Protein AF-A0A1M2V500-F1 (afdb_monomer)

Sequence (141 aa):
MSDIGPSPPWYVRNADGTIGDPTAIPDGLLHHPVLEQRGLASKLHTPLKAGCVYTLKTDPNTHPLHVVKILDPNTEEVAIQDRLLHEIGRPNNHTVPAEMIFTGHPLLIMPKLDAVNCIYPQRPDSLSVFVDIMFQMVEVA

Mean predicted aligned error: 6.55 Å

Solvent-accessible surface area (backbone atoms only — not comparable to full-atom values): 8308 Å² total; per-residue (Å²): 130,80,82,54,65,82,61,60,64,45,64,33,58,41,98,87,67,46,80,41,60,65,62,53,77,28,66,75,60,50,65,26,66,65,34,46,76,68,61,45,28,86,24,57,49,54,47,82,38,63,31,37,28,30,32,39,65,58,61,96,87,47,78,78,44,38,28,43,31,58,48,38,78,92,49,66,56,52,62,52,50,52,54,51,59,74,43,51,86,41,92,52,40,83,69,80,72,61,48,80,41,72,73,63,57,43,34,38,39,28,66,59,81,74,57,68,56,72,76,37,70,92,49,77,84,40,64,66,61,52,51,53,51,51,49,66,64,56,52,59,114

Radius of gyration: 17.37 Å; Cα contacts (8 Å, |Δi|>4): 204; chains: 1; bounding box: 39×44×43 Å

Structure (mmCIF, N/CA/C/O backbone):
data_AF-A0A1M2V500-F1
#
_entry.id   AF-A0A1M2V500-F1
#
loop_
_atom_site.group_PDB
_atom_site.id
_atom_site.type_symbol
_atom_site.label_atom_id
_atom_site.label_alt_id
_atom_site.label_comp_id
_atom_site.label_asym_id
_atom_site.label_entity_id
_atom_site.label_seq_id
_atom_site.pdbx_PDB_ins_code
_atom_site.Cartn_x
_atom_site.Cartn_y
_atom_site.Cartn_z
_atom_site.occupancy
_atom_site.B_iso_or_equiv
_atom_site.auth_seq_id
_atom_site.auth_comp_id
_atom_site.auth_asym_id
_atom_site.auth_atom_id
_atom_site.pdbx_PDB_model_num
ATOM 1 N N . MET A 1 1 ? 10.394 -22.914 -8.521 1.00 39.19 1 MET A N 1
ATOM 2 C CA . MET A 1 1 ? 10.868 -21.534 -8.290 1.00 39.19 1 MET A CA 1
ATOM 3 C C . MET A 1 1 ? 9.615 -20.690 -8.277 1.00 39.19 1 MET A C 1
ATOM 5 O O . MET A 1 1 ? 8.849 -20.811 -9.216 1.00 39.19 1 MET A O 1
ATOM 9 N N . SER A 1 2 ? 9.302 -20.028 -7.168 1.00 47.28 2 SER A N 1
ATOM 10 C CA . SER A 1 2 ? 8.040 -19.301 -7.003 1.00 47.28 2 SER A CA 1
ATOM 11 C C . SER A 1 2 ? 7.940 -18.171 -8.032 1.00 47.28 2 SER A C 1
ATOM 13 O O . SER A 1 2 ? 8.833 -17.330 -8.069 1.00 47.28 2 SER A O 1
ATOM 15 N N . ASP A 1 3 ? 6.858 -18.139 -8.817 1.00 59.38 3 ASP A N 1
ATOM 16 C CA . ASP A 1 3 ? 6.506 -17.113 -9.827 1.00 59.38 3 ASP A CA 1
ATOM 17 C C . ASP A 1 3 ? 6.220 -15.715 -9.231 1.00 59.38 3 ASP A C 1
ATOM 19 O O . ASP A 1 3 ? 5.541 -14.874 -9.820 1.00 59.38 3 ASP A O 1
ATOM 23 N N . ILE A 1 4 ? 6.712 -15.454 -8.025 1.00 67.12 4 ILE A N 1
ATOM 24 C CA . ILE A 1 4 ? 6.495 -14.212 -7.306 1.00 67.12 4 ILE A CA 1
ATOM 25 C C . ILE A 1 4 ? 7.632 -13.276 -7.723 1.00 67.12 4 ILE A C 1
ATOM 27 O O . ILE A 1 4 ? 8.798 -13.566 -7.461 1.00 67.12 4 ILE A O 1
ATOM 31 N N . GLY A 1 5 ? 7.294 -12.188 -8.426 1.00 70.12 5 GLY A N 1
ATOM 32 C CA . GLY A 1 5 ? 8.252 -11.170 -8.884 1.00 70.12 5 GLY A CA 1
ATOM 33 C C . GLY A 1 5 ? 9.116 -10.572 -7.753 1.00 70.12 5 GLY A C 1
ATOM 34 O O . GLY A 1 5 ? 8.905 -10.896 -6.584 1.00 70.12 5 GLY A O 1
ATOM 35 N N . PRO A 1 6 ? 10.085 -9.690 -8.068 1.00 84.75 6 PRO A N 1
ATOM 36 C CA . PRO A 1 6 ? 11.018 -9.149 -7.072 1.00 84.75 6 PRO A CA 1
ATOM 37 C C . PRO A 1 6 ? 10.286 -8.436 -5.927 1.00 84.75 6 PRO A C 1
ATOM 39 O O . PRO A 1 6 ? 9.198 -7.912 -6.138 1.00 84.75 6 PRO A O 1
ATOM 42 N N . SER A 1 7 ? 10.876 -8.358 -4.733 1.00 88.31 7 SER A N 1
ATOM 43 C CA . SER A 1 7 ? 10.325 -7.533 -3.647 1.00 88.31 7 SER A CA 1
ATOM 44 C C . SER A 1 7 ? 10.284 -6.046 -4.024 1.00 88.31 7 SER A C 1
ATOM 46 O O . SER A 1 7 ? 11.144 -5.583 -4.786 1.00 88.31 7 SER A O 1
ATOM 48 N N . PRO A 1 8 ? 9.328 -5.269 -3.485 1.00 90.69 8 PRO A N 1
ATOM 49 C CA . PRO A 1 8 ? 9.391 -3.817 -3.551 1.00 90.69 8 PRO A CA 1
ATOM 50 C C . PRO A 1 8 ? 10.663 -3.291 -2.847 1.00 90.69 8 PRO A C 1
ATOM 52 O O . PRO A 1 8 ? 11.204 -3.952 -1.962 1.00 90.69 8 PRO A O 1
ATOM 55 N N . PRO A 1 9 ? 11.147 -2.085 -3.192 1.00 92.31 9 PRO A N 1
ATOM 56 C CA . PRO A 1 9 ? 10.521 -1.117 -4.088 1.00 92.31 9 PRO A CA 1
ATOM 57 C C . PRO A 1 9 ? 10.722 -1.421 -5.581 1.00 92.31 9 PRO A C 1
ATOM 59 O O . PRO A 1 9 ? 11.833 -1.660 -6.054 1.00 92.31 9 PRO A O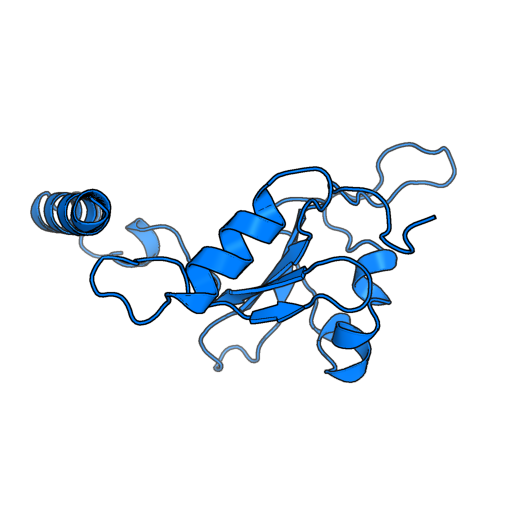 1
ATOM 62 N N . TRP A 1 10 ? 9.635 -1.331 -6.347 1.00 93.56 10 TRP A N 1
ATOM 63 C CA . TRP A 1 10 ? 9.627 -1.458 -7.805 1.00 93.56 10 TRP A CA 1
ATOM 64 C C . TRP A 1 10 ? 9.875 -0.107 -8.467 1.00 93.56 10 TRP A C 1
ATOM 66 O O . TRP A 1 10 ? 8.951 0.566 -8.923 1.00 93.56 10 TRP A O 1
ATOM 76 N N . TYR A 1 11 ? 11.134 0.319 -8.492 1.00 93.06 11 TYR A N 1
ATOM 77 C CA . TYR A 1 11 ? 11.506 1.529 -9.218 1.00 93.06 11 TYR A CA 1
ATOM 78 C C . TYR A 1 11 ? 11.509 1.294 -10.727 1.00 93.06 11 TYR A C 1
ATOM 80 O O . TYR A 1 11 ? 12.015 0.276 -11.205 1.00 93.06 11 TYR A O 1
ATOM 88 N N . VAL A 1 12 ? 11.024 2.284 -11.475 1.00 92.38 12 VAL A N 1
ATOM 89 C CA . VAL A 1 12 ? 11.324 2.388 -12.904 1.00 92.38 12 VAL A CA 1
ATOM 90 C C . VAL A 1 12 ? 12.828 2.606 -13.053 1.00 92.38 12 VAL A C 1
ATOM 92 O O . VAL A 1 12 ? 13.424 3.381 -12.302 1.00 92.38 12 VAL A O 1
ATOM 95 N N . ARG A 1 13 ? 13.457 1.894 -13.988 1.00 92.00 13 ARG A N 1
ATOM 96 C CA . ARG A 1 13 ? 14.891 2.012 -14.274 1.00 92.00 13 ARG A CA 1
ATOM 97 C C . ARG A 1 13 ? 15.110 2.558 -15.676 1.00 92.00 13 ARG A C 1
ATOM 99 O O . ARG A 1 13 ? 14.383 2.205 -16.599 1.00 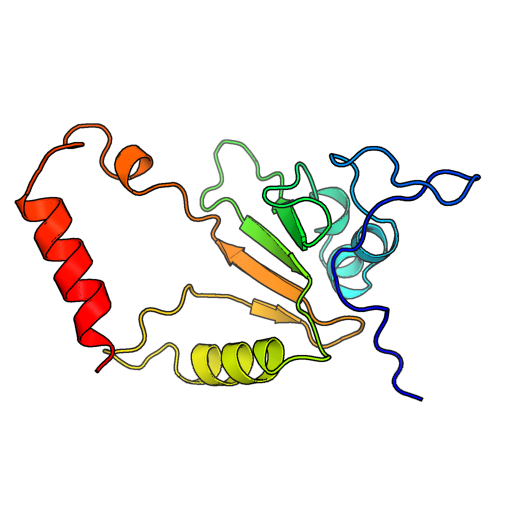92.00 13 ARG A O 1
ATOM 106 N N . ASN A 1 14 ? 16.127 3.397 -15.825 1.00 92.31 14 ASN A N 1
ATOM 107 C CA . ASN A 1 14 ? 16.602 3.851 -17.127 1.00 92.31 14 ASN A CA 1
ATOM 108 C C . ASN A 1 14 ? 17.350 2.717 -17.850 1.00 92.31 14 ASN A C 1
ATOM 110 O O . ASN A 1 14 ? 17.722 1.711 -17.243 1.00 92.31 14 ASN A O 1
ATOM 114 N N . ALA A 1 15 ? 17.632 2.904 -19.142 1.00 91.81 15 ALA A N 1
ATOM 115 C CA . ALA A 1 15 ? 18.379 1.933 -19.949 1.00 91.81 15 ALA A CA 1
ATOM 116 C C . ALA A 1 15 ? 19.797 1.641 -19.411 1.00 91.81 15 ALA A C 1
ATOM 118 O O . ALA A 1 15 ? 20.336 0.565 -19.654 1.00 91.81 15 ALA A O 1
ATOM 119 N N . ASP A 1 16 ? 20.388 2.573 -18.661 1.00 93.50 16 ASP A N 1
ATOM 120 C CA . ASP A 1 16 ? 21.693 2.423 -18.003 1.00 93.50 16 ASP A CA 1
ATOM 121 C C . ASP A 1 16 ? 21.618 1.729 -16.623 1.00 93.50 16 ASP A C 1
ATOM 123 O O . ASP A 1 16 ? 22.633 1.573 -15.945 1.00 93.50 16 ASP A O 1
ATOM 127 N N . GLY A 1 17 ? 20.422 1.309 -16.191 1.00 88.88 17 GLY A N 1
ATOM 128 C CA . GLY A 1 17 ? 20.176 0.627 -14.919 1.00 88.88 17 GLY A CA 1
ATOM 129 C C . GLY A 1 17 ? 19.999 1.548 -13.707 1.00 88.88 17 GLY A C 1
ATOM 130 O O . GLY A 1 17 ? 19.652 1.057 -12.623 1.00 88.88 17 GLY A O 1
ATOM 131 N N . THR A 1 18 ? 20.186 2.862 -13.863 1.00 93.38 18 THR A N 1
ATOM 132 C CA . THR A 1 18 ? 19.921 3.847 -12.804 1.00 93.38 18 THR A CA 1
ATOM 133 C C . THR A 1 18 ? 18.425 3.957 -12.505 1.00 93.38 18 THR A C 1
ATOM 135 O O . THR A 1 18 ? 17.581 3.544 -13.304 1.00 93.38 18 THR A O 1
ATOM 138 N N . ILE A 1 19 ? 18.078 4.481 -11.326 1.00 91.69 19 ILE A N 1
ATOM 139 C CA . ILE A 1 19 ? 16.679 4.766 -10.981 1.00 91.69 19 ILE A CA 1
ATOM 140 C C . ILE A 1 19 ? 16.180 5.890 -11.901 1.00 91.69 19 ILE A C 1
ATOM 142 O O . ILE A 1 19 ? 16.806 6.945 -11.989 1.00 91.69 19 ILE A O 1
ATOM 146 N N . GLY A 1 20 ? 15.078 5.623 -12.601 1.00 91.88 20 GLY A N 1
ATOM 147 C CA . GLY A 1 20 ? 14.387 6.566 -13.474 1.00 91.88 20 GLY A CA 1
ATOM 148 C C . GLY A 1 20 ? 13.474 7.517 -12.702 1.00 91.88 20 GLY A C 1
ATOM 149 O O . GLY A 1 20 ? 13.707 7.816 -11.532 1.00 91.88 20 GLY A O 1
ATOM 150 N N . ASP A 1 21 ? 12.420 7.998 -13.360 1.00 92.06 21 ASP A N 1
ATOM 151 C CA . ASP A 1 21 ? 11.443 8.904 -12.750 1.00 92.06 21 ASP A CA 1
ATOM 152 C C . ASP A 1 21 ? 10.773 8.256 -11.515 1.00 92.06 21 ASP A C 1
ATOM 154 O O . ASP A 1 21 ? 10.064 7.254 -11.656 1.00 92.06 21 ASP A O 1
ATOM 158 N N . PRO A 1 22 ? 10.953 8.809 -10.297 1.00 89.00 22 PRO A N 1
ATOM 159 C CA . PRO A 1 22 ? 10.365 8.256 -9.078 1.00 89.00 22 PRO A CA 1
ATOM 160 C C . PRO A 1 22 ? 8.838 8.407 -9.025 1.00 89.00 22 PRO A C 1
ATOM 162 O O . PRO A 1 22 ? 8.196 7.798 -8.168 1.00 89.00 22 PRO A O 1
ATOM 165 N N . THR A 1 23 ? 8.254 9.222 -9.909 1.00 89.94 23 THR A N 1
ATOM 166 C CA . THR A 1 23 ? 6.804 9.397 -10.036 1.00 89.94 23 THR A CA 1
ATOM 167 C C . THR A 1 23 ? 6.163 8.409 -11.008 1.00 89.94 23 THR A C 1
ATOM 169 O O . THR A 1 23 ? 4.940 8.263 -11.008 1.00 89.94 23 THR A O 1
ATOM 172 N N . ALA A 1 24 ? 6.972 7.692 -11.793 1.00 92.75 24 ALA A N 1
ATOM 173 C CA . ALA A 1 24 ? 6.483 6.731 -12.764 1.00 92.75 24 ALA A CA 1
ATOM 174 C C . ALA A 1 24 ? 5.960 5.445 -12.102 1.00 92.75 24 ALA A C 1
ATOM 176 O O . ALA A 1 24 ? 6.408 5.004 -11.035 1.00 92.75 24 ALA A O 1
ATOM 177 N N . ILE A 1 25 ? 4.980 4.832 -12.763 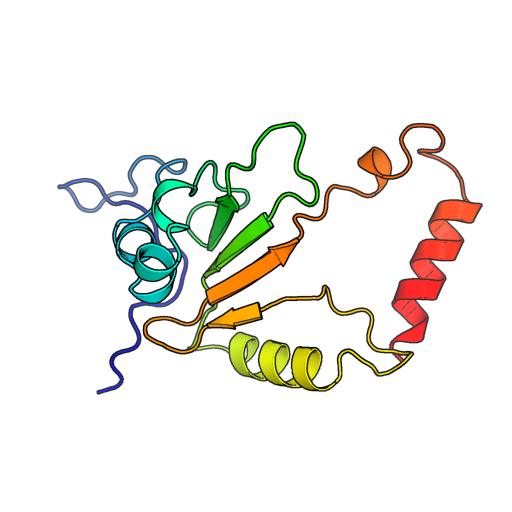1.00 94.06 25 ILE A N 1
ATOM 178 C CA . ILE A 1 25 ? 4.394 3.556 -12.356 1.00 94.06 25 ILE A CA 1
ATOM 179 C C . ILE A 1 25 ? 5.212 2.435 -13.016 1.00 94.06 25 ILE A C 1
ATOM 181 O O . ILE A 1 25 ? 5.408 2.484 -14.228 1.00 94.06 25 ILE A O 1
ATOM 185 N N . PRO A 1 26 ? 5.695 1.434 -12.262 1.00 94.38 26 PRO A N 1
ATOM 186 C CA . PRO A 1 26 ? 6.478 0.339 -12.820 1.00 94.38 26 PRO A CA 1
ATOM 187 C C . PRO A 1 26 ? 5.629 -0.566 -13.716 1.00 94.38 26 PRO A C 1
ATOM 189 O O . PRO A 1 26 ? 4.489 -0.892 -13.374 1.00 94.38 26 PRO A O 1
ATOM 192 N N . ASP A 1 27 ? 6.225 -1.053 -14.807 1.00 92.56 27 ASP A N 1
ATOM 193 C CA . ASP A 1 27 ? 5.567 -1.931 -15.788 1.00 92.56 27 ASP A CA 1
ATOM 194 C C . ASP A 1 27 ? 4.937 -3.171 -15.147 1.00 92.56 27 ASP A C 1
ATOM 196 O O . ASP A 1 27 ? 3.833 -3.566 -15.508 1.00 92.56 27 ASP A O 1
ATOM 200 N N . GLY A 1 28 ? 5.590 -3.751 -14.133 1.00 91.88 28 GLY A N 1
ATOM 201 C CA . GLY A 1 28 ? 5.052 -4.903 -13.404 1.00 91.88 28 GLY A CA 1
ATOM 202 C C . GLY A 1 28 ? 3.714 -4.622 -12.708 1.00 91.88 28 GLY A C 1
ATOM 203 O O . GLY A 1 28 ? 2.901 -5.530 -12.560 1.00 91.88 28 GLY A O 1
ATOM 204 N N . LEU A 1 29 ? 3.461 -3.371 -12.304 1.00 94.31 29 LEU A N 1
ATOM 205 C CA . LEU A 1 29 ? 2.182 -2.963 -11.723 1.00 94.31 29 LEU A CA 1
ATOM 206 C C . LEU A 1 29 ? 1.157 -2.603 -12.809 1.00 94.31 29 LEU A C 1
ATOM 208 O O . LEU A 1 29 ? -0.016 -2.945 -12.664 1.00 94.31 29 LEU A O 1
ATOM 212 N N . LEU A 1 30 ? 1.588 -1.962 -13.903 1.00 94.00 30 LEU A N 1
ATOM 213 C CA . LEU A 1 30 ? 0.732 -1.660 -15.062 1.00 94.00 30 LEU A CA 1
ATOM 214 C C . LEU A 1 30 ? 0.189 -2.932 -15.722 1.00 94.00 30 LEU A C 1
ATOM 216 O O . LEU A 1 30 ? -0.972 -2.962 -16.115 1.00 94.00 30 LEU A O 1
ATOM 220 N N . HIS A 1 31 ? 1.003 -3.984 -15.776 1.00 94.06 31 HIS A N 1
ATOM 221 C CA . HIS A 1 31 ? 0.660 -5.277 -16.371 1.00 94.06 31 HIS A CA 1
ATOM 222 C C . HIS A 1 31 ? 0.289 -6.342 -15.339 1.00 94.06 31 HIS A C 1
ATOM 224 O O . HIS A 1 31 ? 0.352 -7.543 -15.605 1.00 94.06 31 HIS A O 1
ATOM 230 N N . HIS A 1 32 ? -0.080 -5.924 -14.125 1.00 94.56 32 HIS A N 1
ATOM 231 C CA . HIS A 1 32 ? -0.517 -6.872 -13.115 1.00 94.56 32 HIS A CA 1
ATOM 232 C C . HIS A 1 32 ? -1.855 -7.504 -13.546 1.00 94.56 32 HIS A C 1
ATOM 234 O O . HIS A 1 32 ? -2.841 -6.772 -13.696 1.00 94.56 32 HIS A O 1
ATOM 240 N N . PRO A 1 33 ? -1.958 -8.843 -13.668 1.00 93.44 33 PRO A N 1
ATOM 241 C CA . PRO A 1 33 ? -3.072 -9.503 -14.360 1.00 93.44 33 PRO A CA 1
ATOM 242 C C . PRO A 1 33 ? -4.434 -9.159 -13.751 1.00 93.44 33 PRO A C 1
ATOM 244 O O . PRO A 1 33 ? -5.397 -8.873 -14.459 1.00 93.44 33 PRO A O 1
ATOM 247 N N . VAL A 1 34 ? -4.509 -9.111 -12.419 1.00 95.12 34 VAL A N 1
ATOM 248 C CA . VAL A 1 34 ? -5.750 -8.764 -11.712 1.00 95.12 34 VAL A CA 1
ATOM 249 C C . VAL A 1 34 ? -6.093 -7.277 -11.845 1.00 95.12 34 VAL A C 1
ATOM 251 O O . VAL A 1 34 ? -7.271 -6.928 -11.902 1.00 95.12 34 VAL A O 1
ATOM 254 N N . LEU A 1 35 ? -5.098 -6.385 -11.923 1.00 95.06 35 LEU A N 1
ATOM 255 C CA . LEU A 1 35 ? -5.366 -4.954 -12.092 1.00 95.06 35 LEU A CA 1
ATOM 256 C C . LEU A 1 35 ? -5.826 -4.649 -13.516 1.00 95.06 35 LEU A C 1
ATOM 258 O O . LEU A 1 35 ? -6.746 -3.851 -13.688 1.00 95.06 35 LEU A O 1
ATOM 262 N N . GLU A 1 36 ? -5.233 -5.293 -14.520 1.00 94.75 36 GLU A N 1
ATOM 263 C CA . GLU A 1 36 ? -5.679 -5.199 -15.912 1.00 94.75 36 GLU A CA 1
ATOM 264 C C . GLU A 1 36 ? -7.096 -5.754 -16.071 1.00 94.75 36 GLU A C 1
ATOM 266 O O . GLU A 1 36 ? -7.978 -5.047 -16.559 1.00 94.75 36 GLU A O 1
ATOM 271 N N . GLN A 1 37 ? -7.356 -6.965 -15.562 1.00 95.31 37 GLN A N 1
ATOM 272 C CA . GLN A 1 37 ? -8.675 -7.603 -15.629 1.00 95.31 37 GLN A CA 1
ATOM 273 C C . GLN A 1 37 ? -9.777 -6.736 -15.002 1.00 95.31 37 GLN A C 1
ATOM 275 O O . GLN A 1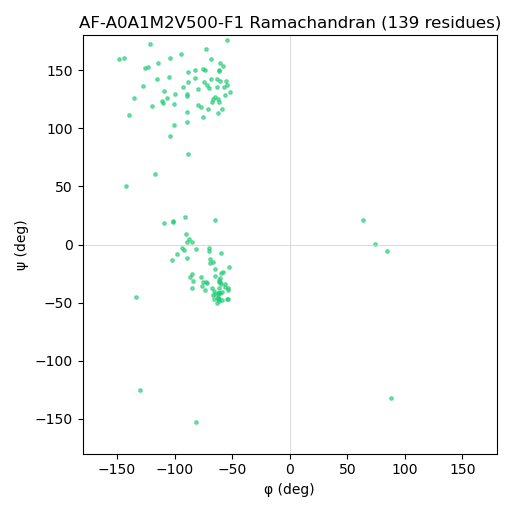 37 ? -10.905 -6.708 -15.490 1.00 95.31 37 GLN A O 1
ATOM 280 N N . ARG A 1 38 ? -9.461 -6.014 -13.920 1.00 93.56 38 ARG A N 1
ATOM 281 C CA . ARG A 1 38 ? -10.407 -5.133 -13.215 1.00 93.56 38 ARG A CA 1
ATOM 282 C C . ARG A 1 38 ? -10.434 -3.699 -13.754 1.00 93.56 38 ARG A C 1
ATOM 284 O O . ARG A 1 38 ? -11.122 -2.849 -13.188 1.00 93.56 38 ARG A O 1
ATOM 291 N N . GLY A 1 39 ? -9.668 -3.394 -14.802 1.00 92.62 39 GLY A N 1
ATOM 292 C CA . GLY A 1 39 ? -9.544 -2.042 -15.350 1.00 92.62 39 GLY A CA 1
ATOM 293 C C . GLY A 1 39 ? -8.926 -1.028 -14.376 1.00 92.62 39 GLY A C 1
ATOM 294 O O . GLY A 1 39 ? -9.125 0.176 -14.533 1.00 92.62 39 GLY A O 1
ATOM 295 N N . LEU A 1 40 ? -8.198 -1.495 -13.358 1.00 93.38 40 LEU A N 1
ATOM 296 C CA . LEU A 1 40 ? -7.524 -0.666 -12.355 1.00 93.38 40 LEU A CA 1
ATOM 297 C C . LEU A 1 40 ? -6.130 -0.227 -12.804 1.00 93.38 40 LEU A C 1
ATOM 299 O O . LEU A 1 40 ? -5.701 0.855 -12.421 1.00 93.38 40 LEU A O 1
ATOM 303 N N . ALA A 1 41 ? -5.460 -1.009 -13.655 1.00 94.31 41 ALA A N 1
ATOM 304 C CA . ALA A 1 41 ? -4.150 -0.656 -14.205 1.00 94.31 41 ALA A CA 1
ATOM 305 C C . ALA A 1 41 ? -4.162 0.729 -14.880 1.00 94.31 41 ALA A C 1
ATOM 307 O O . ALA A 1 41 ? -3.346 1.589 -14.565 1.00 94.31 41 ALA A O 1
ATOM 308 N N . SER A 1 42 ? -5.174 0.994 -15.716 1.00 92.12 42 SER A N 1
ATOM 309 C CA . SER A 1 42 ? -5.375 2.294 -16.385 1.00 92.12 42 SER A CA 1
ATOM 310 C C . SER A 1 42 ? -5.712 3.457 -15.440 1.00 92.12 42 SER A C 1
ATOM 312 O O . SER A 1 42 ? -5.656 4.620 -15.837 1.00 92.12 42 SER A O 1
ATOM 314 N N . LYS A 1 43 ? -6.087 3.149 -14.194 1.00 93.19 43 LYS A N 1
ATOM 315 C CA . LYS A 1 43 ? -6.441 4.128 -13.164 1.00 93.19 43 LYS A CA 1
ATOM 316 C C . LYS A 1 43 ? -5.283 4.413 -12.220 1.00 93.19 43 LYS A C 1
ATOM 318 O O . LYS A 1 43 ? -5.411 5.326 -11.412 1.00 93.19 43 LYS A O 1
ATOM 323 N N . LEU A 1 44 ? -4.175 3.675 -12.287 1.00 93.81 44 LEU A N 1
ATOM 324 C CA . LEU A 1 44 ? -2.988 3.993 -11.499 1.00 93.81 44 LEU A CA 1
ATOM 325 C C . LEU A 1 44 ? -2.530 5.422 -11.811 1.00 93.81 44 LEU A C 1
ATOM 327 O O . LEU A 1 44 ? -2.537 5.871 -12.957 1.00 93.81 44 LEU A O 1
ATOM 331 N N . HIS A 1 45 ? -2.195 6.159 -10.760 1.00 91.56 45 HIS A N 1
ATOM 332 C CA . HIS A 1 45 ? -1.853 7.568 -10.841 1.00 91.56 45 HIS A CA 1
ATOM 333 C C . HIS A 1 45 ? -0.539 7.833 -10.104 1.00 91.56 45 HIS A C 1
ATOM 335 O O . HIS A 1 45 ? 0.481 7.219 -10.397 1.00 91.56 45 HIS A O 1
ATOM 341 N N . THR A 1 46 ? -0.532 8.761 -9.156 1.00 88.81 46 THR A N 1
ATOM 342 C CA . THR A 1 46 ? 0.684 9.219 -8.496 1.00 88.81 46 THR A CA 1
ATOM 343 C C . THR A 1 46 ? 1.093 8.281 -7.363 1.00 88.81 46 THR A C 1
ATOM 345 O O . THR A 1 46 ? 0.220 7.784 -6.633 1.00 88.81 46 THR A O 1
ATOM 348 N N . PRO A 1 47 ? 2.405 8.065 -7.161 1.00 93.25 47 PRO A N 1
ATOM 349 C CA . PRO A 1 47 ? 2.889 7.354 -5.995 1.00 93.25 47 PRO A CA 1
ATOM 350 C C . PRO A 1 47 ? 2.709 8.198 -4.731 1.00 93.25 47 PRO A C 1
ATOM 352 O O . PRO A 1 47 ? 3.056 9.376 -4.700 1.00 93.25 47 PRO A O 1
ATOM 355 N N . LEU A 1 48 ? 2.213 7.568 -3.666 1.00 91.81 48 LEU A N 1
ATOM 356 C CA . LEU A 1 48 ? 2.331 8.091 -2.298 1.00 91.81 48 LEU A CA 1
ATOM 357 C C . LEU A 1 48 ? 3.682 7.713 -1.687 1.00 91.81 48 LEU A C 1
ATOM 359 O O . LEU A 1 48 ? 4.238 8.451 -0.880 1.00 91.81 48 LEU A O 1
ATOM 363 N N . LYS A 1 49 ? 4.213 6.555 -2.093 1.00 93.25 49 LYS A N 1
ATOM 364 C CA . LYS A 1 49 ? 5.562 6.089 -1.777 1.00 93.25 49 LYS A CA 1
ATOM 365 C C . LYS A 1 49 ? 6.135 5.441 -3.030 1.00 93.25 49 LYS A C 1
ATOM 367 O O . LYS A 1 49 ? 5.641 4.392 -3.449 1.00 93.25 49 LYS A O 1
ATOM 372 N N . ALA A 1 50 ? 7.143 6.076 -3.627 1.00 92.94 50 ALA A N 1
ATOM 373 C CA . ALA A 1 50 ? 7.764 5.617 -4.868 1.00 92.94 50 ALA A CA 1
ATOM 374 C C . ALA A 1 50 ? 8.184 4.141 -4.769 1.00 92.94 50 ALA A C 1
ATOM 376 O O . ALA A 1 50 ? 8.784 3.725 -3.778 1.00 92.94 50 ALA A O 1
ATOM 377 N N . GLY A 1 51 ? 7.820 3.349 -5.779 1.00 93.38 51 GLY A N 1
ATOM 378 C CA . GLY A 1 51 ? 8.099 1.915 -5.846 1.00 93.38 51 GLY A CA 1
ATOM 379 C C . GLY A 1 51 ? 7.257 1.030 -4.920 1.00 93.38 51 GLY A C 1
ATOM 380 O O . GLY A 1 51 ? 7.460 -0.180 -4.925 1.00 93.38 51 GLY A O 1
ATOM 381 N N . CYS A 1 52 ? 6.327 1.580 -4.127 1.00 95.25 52 CYS A N 1
ATOM 382 C CA . CYS A 1 52 ? 5.567 0.794 -3.145 1.00 95.25 52 CYS A CA 1
ATOM 383 C C . CYS A 1 52 ? 4.057 1.058 -3.145 1.00 95.25 52 CYS A C 1
ATOM 385 O O . CYS A 1 52 ? 3.292 0.107 -3.039 1.00 95.25 52 CYS A O 1
ATOM 387 N N . VAL A 1 53 ? 3.611 2.318 -3.186 1.00 96.00 53 VAL A N 1
ATOM 388 C CA . VAL A 1 53 ? 2.197 2.685 -2.974 1.00 96.00 53 VAL A CA 1
ATOM 389 C C . VAL A 1 53 ? 1.754 3.706 -4.008 1.00 9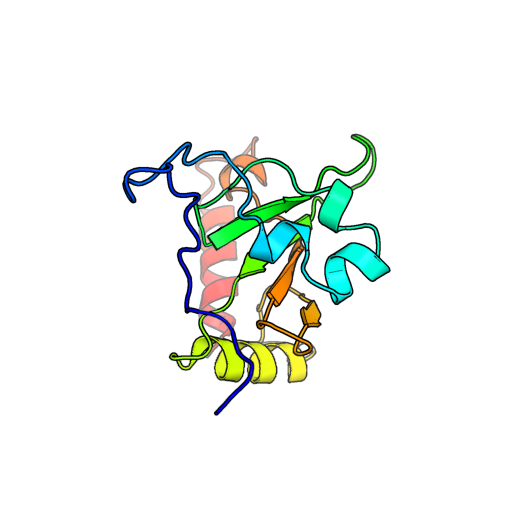6.00 53 VAL A C 1
ATOM 391 O O . VAL A 1 53 ? 2.351 4.779 -4.100 1.00 96.00 53 VAL A O 1
ATOM 394 N N . TYR A 1 54 ? 0.670 3.403 -4.718 1.00 95.38 54 TYR A N 1
ATOM 395 C CA . TYR A 1 54 ? 0.145 4.192 -5.830 1.00 95.38 54 TYR A CA 1
ATOM 396 C C . TYR A 1 54 ? -1.329 4.516 -5.622 1.00 95.38 54 TYR A C 1
ATOM 398 O O . TYR A 1 54 ? -2.112 3.661 -5.219 1.00 95.38 54 TYR A O 1
ATOM 406 N N . THR A 1 55 ? -1.717 5.756 -5.901 1.00 93.81 55 THR A N 1
ATOM 407 C CA . THR A 1 55 ? -3.129 6.156 -5.905 1.00 93.81 55 THR A CA 1
ATOM 408 C C . THR A 1 55 ? -3.841 5.641 -7.150 1.00 93.81 55 THR A C 1
ATOM 410 O O . THR A 1 55 ? -3.231 5.492 -8.209 1.00 93.81 55 THR A O 1
ATOM 413 N N . LEU A 1 56 ? -5.146 5.403 -7.031 1.00 92.38 56 LEU A N 1
ATOM 414 C CA . LEU A 1 56 ? -6.035 5.206 -8.167 1.00 92.38 56 LEU A CA 1
ATOM 415 C C . LEU A 1 56 ? -6.795 6.508 -8.447 1.00 92.38 56 LEU A C 1
ATOM 417 O O . LEU A 1 56 ? -7.407 7.083 -7.547 1.00 92.38 56 LEU A O 1
ATOM 421 N N . LYS A 1 57 ? -6.790 6.959 -9.703 1.00 85.31 57 LYS A N 1
ATOM 422 C CA . LYS A 1 57 ? -7.695 7.991 -10.209 1.00 85.31 57 LYS A CA 1
ATOM 423 C C . LYS A 1 57 ? -9.125 7.474 -10.091 1.00 85.31 57 LYS A C 1
ATOM 425 O O . LYS A 1 57 ? -9.522 6.538 -10.788 1.00 85.31 57 LYS A O 1
ATOM 430 N N . THR A 1 58 ? -9.901 8.100 -9.220 1.00 74.38 58 THR A N 1
ATOM 431 C CA . THR A 1 58 ? -11.358 7.985 -9.210 1.00 74.38 58 THR A CA 1
ATOM 432 C C . THR A 1 58 ? -11.956 9.256 -9.809 1.00 74.38 58 THR A C 1
ATOM 434 O O . THR A 1 58 ? -11.273 10.278 -9.926 1.00 74.38 58 THR A O 1
ATOM 437 N N . ASP A 1 59 ? -13.213 9.192 -10.252 1.00 70.94 59 ASP A N 1
ATOM 438 C CA . ASP A 1 59 ? -13.959 10.411 -10.577 1.00 70.94 59 ASP A CA 1
ATOM 439 C C . ASP A 1 59 ? -13.918 11.329 -9.337 1.00 70.94 59 ASP A C 1
ATOM 441 O O . ASP A 1 59 ? -14.048 10.814 -8.223 1.00 70.94 59 ASP A O 1
ATOM 445 N N . PRO A 1 60 ? -13.695 12.649 -9.487 1.00 62.16 60 PRO A N 1
ATOM 446 C CA . PRO A 1 60 ? -13.624 13.588 -8.367 1.00 62.16 60 PRO A CA 1
ATOM 447 C C . PRO A 1 60 ? -14.829 13.541 -7.413 1.00 62.16 60 PRO A C 1
ATOM 449 O O . PRO A 1 60 ? -14.706 13.971 -6.272 1.00 62.16 60 PRO A O 1
ATOM 452 N N . ASN A 1 61 ? -15.968 12.989 -7.842 1.00 63.81 61 ASN A N 1
ATOM 453 C CA . ASN A 1 61 ? -17.152 12.789 -7.004 1.00 63.81 61 ASN A CA 1
ATOM 454 C C . ASN A 1 61 ? -17.205 11.416 -6.309 1.00 63.81 61 ASN A C 1
ATOM 456 O O . ASN A 1 61 ? -18.124 11.144 -5.540 1.00 63.81 61 ASN A O 1
ATOM 460 N N . THR A 1 62 ? -16.254 10.524 -6.589 1.00 61.38 62 THR A N 1
ATOM 461 C CA . THR A 1 62 ? -16.221 9.160 -6.052 1.00 61.38 62 THR A CA 1
ATOM 462 C C . THR A 1 62 ? -15.239 9.082 -4.894 1.00 61.38 62 THR A C 1
ATOM 464 O O . THR A 1 62 ? -14.022 8.989 -5.081 1.00 61.38 62 THR A O 1
ATOM 467 N N . HIS A 1 63 ? -15.798 9.076 -3.688 1.00 58.97 63 HIS A N 1
ATOM 468 C CA . HIS A 1 63 ? -15.109 8.693 -2.465 1.00 58.97 63 HIS A CA 1
ATOM 469 C C . HIS A 1 63 ? -15.557 7.291 -2.021 1.00 58.97 63 HIS A C 1
ATOM 471 O O . HIS A 1 63 ? -16.735 6.961 -2.171 1.00 58.97 63 HIS A O 1
ATOM 477 N N . PRO A 1 64 ? -14.646 6.471 -1.461 1.00 61.19 64 PRO A N 1
ATOM 478 C CA . PRO A 1 64 ? -13.262 6.807 -1.115 1.00 61.19 64 PRO A CA 1
ATOM 479 C C . PRO A 1 64 ? -12.280 6.724 -2.301 1.00 61.19 64 PRO A C 1
ATOM 481 O O . PRO A 1 64 ? -12.434 5.914 -3.217 1.00 61.19 64 PRO A O 1
ATOM 484 N N . LEU A 1 65 ? -11.232 7.557 -2.256 1.00 83.56 65 LEU A N 1
ATOM 485 C CA . LEU A 1 65 ? -10.035 7.357 -3.079 1.00 83.56 65 LEU A CA 1
ATOM 486 C C . LEU A 1 65 ? -9.391 6.037 -2.651 1.00 83.56 65 LEU A C 1
ATOM 488 O O . LEU A 1 65 ? -9.378 5.731 -1.463 1.00 83.56 65 LEU A O 1
ATOM 492 N N . HIS A 1 66 ? -8.852 5.268 -3.590 1.00 91.62 66 HIS A N 1
ATOM 493 C CA . HIS A 1 66 ? -8.196 3.993 -3.295 1.00 91.62 66 HIS A CA 1
ATOM 494 C C . HIS A 1 66 ? -6.703 4.069 -3.607 1.00 91.62 66 HIS A C 1
ATOM 496 O O . HIS A 1 66 ? -6.260 4.875 -4.430 1.00 91.62 66 HIS A O 1
ATOM 502 N N . VAL A 1 67 ? -5.931 3.205 -2.959 1.00 95.12 67 VAL A N 1
ATOM 503 C CA . VAL A 1 67 ? -4.513 2.991 -3.235 1.00 95.12 67 VAL A CA 1
ATOM 504 C C . VAL A 1 67 ? -4.250 1.518 -3.500 1.00 95.12 67 VAL A C 1
ATOM 506 O O . VAL A 1 67 ? -4.943 0.648 -2.977 1.00 95.12 67 VAL A O 1
ATOM 509 N N . VAL A 1 68 ? -3.217 1.259 -4.292 1.00 96.69 68 VAL A N 1
ATOM 510 C CA . VAL A 1 68 ? -2.622 -0.059 -4.479 1.00 96.69 68 VAL A CA 1
ATOM 511 C C . VAL A 1 68 ? -1.242 -0.035 -3.842 1.00 96.69 68 VAL A C 1
ATOM 513 O O . VAL A 1 68 ? -0.406 0.803 -4.186 1.00 96.69 68 VAL A O 1
ATOM 516 N N . LYS A 1 69 ? -1.002 -0.951 -2.911 1.00 97.12 69 LYS A N 1
ATOM 517 C CA . LYS A 1 69 ? 0.304 -1.183 -2.303 1.00 97.12 69 LYS A CA 1
ATOM 518 C C . LYS A 1 69 ? 0.865 -2.514 -2.789 1.00 97.12 69 LYS A C 1
ATOM 520 O O . LYS A 1 69 ? 0.174 -3.526 -2.758 1.00 97.12 69 LYS A O 1
ATOM 525 N N . ILE A 1 70 ? 2.121 -2.493 -3.212 1.00 96.81 70 ILE A N 1
ATOM 526 C CA . ILE A 1 70 ? 2.917 -3.679 -3.525 1.00 96.81 70 ILE A CA 1
ATOM 527 C C . ILE A 1 70 ? 3.421 -4.235 -2.190 1.00 96.81 70 ILE A C 1
ATOM 529 O O . ILE A 1 70 ? 4.071 -3.501 -1.441 1.00 96.81 70 ILE A O 1
ATOM 533 N N . LEU A 1 71 ? 3.066 -5.478 -1.866 1.00 95.50 71 LEU A N 1
ATOM 534 C CA . LEU A 1 71 ? 3.475 -6.128 -0.619 1.00 95.50 71 LEU A CA 1
ATOM 535 C C . LEU A 1 71 ? 4.809 -6.841 -0.802 1.00 95.50 71 LEU A C 1
ATOM 537 O O . LEU A 1 71 ? 5.086 -7.345 -1.883 1.00 95.50 71 LEU A O 1
ATOM 541 N N . ASP A 1 72 ? 5.618 -6.918 0.252 1.00 94.25 72 ASP A N 1
ATOM 542 C CA . ASP A 1 72 ? 6.862 -7.681 0.209 1.00 94.25 72 ASP A CA 1
ATOM 543 C C . ASP A 1 72 ? 6.641 -9.151 0.622 1.00 94.25 72 ASP A C 1
ATOM 545 O O . ASP A 1 72 ? 6.499 -9.434 1.819 1.00 94.25 72 ASP A O 1
ATOM 549 N N . PRO A 1 73 ? 6.655 -10.110 -0.328 1.00 91.06 73 PRO A N 1
ATOM 550 C CA . PRO A 1 73 ? 6.458 -11.532 -0.042 1.00 91.06 73 PRO A CA 1
ATOM 551 C C . PRO A 1 73 ? 7.621 -12.168 0.728 1.00 91.06 73 PRO A C 1
ATOM 553 O O . PRO A 1 73 ? 7.462 -13.262 1.261 1.00 91.06 73 PRO A O 1
ATOM 556 N N . ASN A 1 74 ? 8.787 -11.516 0.777 1.00 91.88 74 ASN A N 1
ATOM 557 C CA . ASN A 1 74 ? 9.962 -12.015 1.492 1.00 91.88 74 ASN A CA 1
ATOM 558 C C . ASN A 1 74 ? 9.973 -11.588 2.969 1.00 91.88 74 ASN A C 1
ATOM 560 O O . ASN A 1 74 ? 10.931 -11.867 3.690 1.00 91.88 74 ASN A O 1
ATOM 564 N N . THR A 1 75 ? 8.910 -10.922 3.425 1.00 91.69 75 THR A N 1
ATOM 565 C CA . THR A 1 75 ? 8.703 -10.520 4.818 1.00 91.69 75 THR A CA 1
ATOM 566 C C . THR A 1 75 ? 7.403 -11.111 5.362 1.00 91.69 75 THR A C 1
ATOM 568 O O . THR A 1 75 ? 6.590 -11.666 4.626 1.00 91.69 75 THR A O 1
ATOM 571 N N . GLU A 1 76 ? 7.160 -10.947 6.662 1.00 94.94 76 GLU A N 1
ATOM 572 C CA . GLU A 1 76 ? 5.899 -11.354 7.295 1.00 94.94 76 GLU A CA 1
ATOM 573 C C . GLU A 1 76 ? 4.705 -10.469 6.890 1.00 94.94 76 GLU A C 1
ATOM 575 O O . GLU A 1 76 ? 3.578 -10.745 7.295 1.00 94.94 76 GLU A O 1
ATOM 580 N N . GLU A 1 77 ? 4.918 -9.418 6.089 1.00 94.25 77 GLU A N 1
ATOM 581 C CA . GLU A 1 77 ? 3.889 -8.440 5.734 1.00 94.25 77 GLU A CA 1
ATOM 582 C C . GLU A 1 77 ? 2.642 -9.097 5.129 1.00 94.25 77 GLU A C 1
ATOM 584 O O . GLU A 1 77 ? 1.533 -8.807 5.570 1.00 94.25 77 GLU A O 1
ATOM 589 N N . VAL A 1 78 ? 2.806 -10.023 4.180 1.00 94.81 78 VAL A N 1
ATOM 590 C CA . VAL A 1 78 ? 1.676 -10.725 3.546 1.00 94.81 78 VAL A CA 1
ATOM 591 C C . VAL A 1 78 ? 0.892 -11.549 4.571 1.00 94.81 78 VAL A C 1
ATOM 593 O O . VAL A 1 78 ? -0.332 -11.465 4.614 1.00 94.81 78 VAL A O 1
ATOM 596 N N . ALA A 1 79 ? 1.585 -12.303 5.428 1.00 95.31 79 ALA A N 1
ATOM 597 C CA . ALA A 1 79 ? 0.951 -13.154 6.434 1.00 95.31 79 ALA A CA 1
ATOM 598 C C . ALA A 1 79 ? 0.233 -12.336 7.521 1.00 95.31 79 ALA A C 1
ATOM 600 O O . ALA A 1 79 ? -0.850 -12.707 7.975 1.00 95.31 79 ALA A O 1
ATOM 601 N N . ILE A 1 80 ? 0.815 -11.203 7.926 1.00 95.75 80 ILE A N 1
ATOM 602 C CA . ILE A 1 80 ? 0.206 -10.283 8.890 1.00 95.75 80 ILE A CA 1
ATOM 603 C C . ILE A 1 80 ? -1.059 -9.657 8.296 1.00 95.75 80 ILE A C 1
ATOM 605 O O . ILE A 1 80 ? -2.088 -9.651 8.969 1.00 95.75 80 ILE A O 1
ATOM 609 N N . GLN A 1 81 ? -1.002 -9.162 7.054 1.00 95.94 81 GLN A N 1
ATOM 610 C CA . GLN A 1 81 ? -2.165 -8.565 6.387 1.00 95.94 81 GLN A CA 1
ATOM 611 C C . GLN A 1 81 ? -3.293 -9.585 6.211 1.00 95.94 81 GLN A C 1
ATOM 613 O O . GLN A 1 81 ? -4.430 -9.285 6.564 1.00 95.94 81 GLN A O 1
ATOM 618 N N . ASP A 1 82 ? -2.979 -10.801 5.761 1.00 95.81 82 ASP A N 1
ATOM 619 C CA . ASP A 1 82 ? -3.972 -11.864 5.577 1.00 95.81 82 ASP A CA 1
ATOM 620 C C . ASP A 1 82 ? -4.688 -12.194 6.894 1.00 95.81 82 ASP A C 1
ATOM 622 O O . ASP A 1 82 ? -5.917 -12.168 6.973 1.00 95.81 82 ASP A O 1
ATOM 626 N N . ARG A 1 83 ? -3.921 -12.376 7.980 1.00 95.38 83 ARG A N 1
ATOM 627 C CA . ARG A 1 83 ? -4.482 -12.625 9.314 1.00 95.38 83 ARG A CA 1
ATOM 628 C C . ARG A 1 83 ? -5.358 -11.470 9.802 1.00 95.38 83 ARG A C 1
ATOM 630 O O . ARG A 1 83 ? -6.447 -11.710 10.319 1.00 95.38 83 ARG A O 1
ATOM 637 N N . LEU A 1 84 ? -4.891 -10.227 9.671 1.00 94.94 84 LEU A N 1
ATOM 638 C CA . LEU A 1 84 ? -5.630 -9.051 10.139 1.00 94.94 84 LEU A CA 1
ATOM 639 C C . LEU A 1 84 ? -6.923 -8.836 9.347 1.00 94.94 84 LEU A C 1
ATOM 641 O O . LEU A 1 84 ? -7.950 -8.514 9.940 1.00 94.94 84 LEU A O 1
ATOM 645 N N . LEU A 1 85 ? -6.909 -9.047 8.032 1.00 95.50 85 LEU A N 1
ATOM 646 C CA . LEU A 1 85 ? -8.105 -8.909 7.199 1.00 95.50 85 LEU A CA 1
ATOM 647 C C . LEU A 1 85 ? -9.095 -10.055 7.412 1.00 95.50 85 LEU A C 1
ATOM 649 O O . LEU A 1 85 ? -10.303 -9.829 7.376 1.00 95.50 85 LEU A O 1
ATOM 653 N N . HIS A 1 86 ? -8.610 -11.261 7.713 1.00 95.12 86 HIS A N 1
ATOM 654 C CA . HIS A 1 86 ? -9.469 -12.378 8.104 1.00 95.12 86 HIS A CA 1
ATOM 655 C C . HIS A 1 86 ? -10.255 -12.085 9.394 1.00 95.12 86 HIS A C 1
ATOM 657 O O . HIS A 1 86 ? -11.394 -12.521 9.556 1.00 95.12 86 HIS A O 1
ATOM 663 N N . GLU A 1 87 ? -9.669 -11.311 10.308 1.00 94.19 87 GLU A N 1
ATOM 664 C CA . GLU A 1 87 ? -10.263 -10.955 11.598 1.00 94.19 87 GLU A CA 1
ATOM 665 C C . GLU A 1 87 ? -10.863 -9.537 11.624 1.00 94.19 87 GLU A C 1
ATOM 667 O O . GLU A 1 87 ? -11.065 -8.984 12.706 1.00 94.19 87 GLU A O 1
ATOM 672 N N . ILE A 1 88 ? -11.154 -8.923 10.469 1.00 91.88 88 ILE A N 1
ATOM 673 C CA . ILE A 1 88 ? -11.571 -7.507 10.366 1.00 91.88 88 ILE A CA 1
ATOM 674 C C . ILE A 1 88 ? -12.833 -7.161 11.176 1.00 91.88 88 ILE A C 1
ATOM 676 O O . ILE A 1 88 ? -13.045 -6.013 11.545 1.00 91.88 88 ILE A O 1
ATOM 680 N N . GLY A 1 89 ? -13.677 -8.152 11.477 1.00 89.88 89 GLY A N 1
ATOM 681 C CA . GLY A 1 89 ? -14.880 -7.975 12.294 1.00 89.88 89 GLY A CA 1
ATOM 682 C C . GLY A 1 89 ? -14.639 -7.968 13.807 1.00 89.88 89 GLY A C 1
ATOM 683 O O . GLY A 1 89 ? -15.597 -7.809 14.563 1.00 89.88 89 GLY A O 1
ATOM 684 N N . ARG A 1 90 ? -13.405 -8.192 14.280 1.00 90.06 90 ARG A N 1
ATOM 685 C CA . ARG A 1 90 ? -13.103 -8.152 15.717 1.00 90.06 90 ARG A CA 1
ATOM 686 C C . ARG A 1 90 ? -13.134 -6.708 16.230 1.00 90.06 90 ARG A C 1
ATOM 688 O O . ARG A 1 90 ? -12.563 -5.839 15.581 1.00 90.06 90 ARG A O 1
ATOM 695 N N . PRO A 1 91 ? -13.725 -6.451 17.412 1.00 84.31 91 PRO A N 1
ATOM 696 C CA . PRO A 1 91 ? -13.861 -5.093 17.944 1.00 84.31 91 PRO A CA 1
ATOM 697 C C . PRO A 1 91 ? -12.512 -4.391 18.157 1.00 84.31 91 PRO A C 1
ATOM 699 O O . PRO A 1 91 ? -12.413 -3.199 17.900 1.00 84.31 91 PRO A O 1
ATOM 702 N N . ASN A 1 92 ? -11.471 -5.142 18.527 1.00 84.75 92 ASN A N 1
ATOM 703 C CA . ASN A 1 92 ? -10.124 -4.617 18.784 1.00 84.75 92 ASN A CA 1
ATOM 704 C C . ASN A 1 92 ? -9.240 -4.619 17.519 1.00 84.75 92 ASN A C 1
ATOM 706 O O . ASN A 1 92 ? -8.025 -4.440 17.595 1.00 84.75 92 ASN A O 1
ATOM 710 N N . ASN A 1 93 ? -9.816 -4.893 16.344 1.00 88.56 93 ASN A N 1
ATOM 711 C CA . ASN A 1 93 ? -9.091 -4.891 15.081 1.00 88.56 93 ASN A CA 1
ATOM 712 C C . ASN A 1 93 ? -9.414 -3.623 14.290 1.00 88.56 93 ASN A C 1
ATOM 714 O O . ASN A 1 93 ? -10.356 -3.574 13.504 1.00 88.56 93 ASN A O 1
ATOM 718 N N . HIS A 1 94 ? -8.579 -2.605 14.471 1.00 85.62 94 HIS A N 1
ATOM 719 C CA . HIS A 1 94 ? -8.688 -1.331 13.758 1.00 85.62 94 HIS A CA 1
ATOM 720 C C . HIS A 1 94 ? -7.883 -1.310 12.446 1.00 85.62 94 HIS A C 1
ATOM 722 O O . HIS A 1 94 ? -7.488 -0.245 11.969 1.00 85.62 94 HIS A O 1
ATOM 728 N N . THR A 1 95 ? -7.602 -2.480 11.859 1.00 90.88 95 THR A N 1
ATOM 729 C CA . THR A 1 95 ? -6.915 -2.568 10.565 1.00 90.88 95 THR A CA 1
ATOM 730 C C . THR A 1 95 ? -7.737 -1.872 9.488 1.00 90.88 95 THR A C 1
ATOM 732 O O . THR A 1 95 ? -8.961 -1.981 9.443 1.00 90.88 95 THR A O 1
ATOM 735 N N . VAL A 1 96 ? -7.055 -1.160 8.593 1.00 90.62 96 VAL A N 1
ATOM 736 C CA . VAL A 1 96 ? -7.698 -0.526 7.441 1.00 90.62 96 VAL A CA 1
ATOM 737 C C . VAL A 1 96 ? -8.338 -1.613 6.574 1.00 90.62 96 VAL A C 1
ATOM 739 O O . VAL A 1 96 ? -7.615 -2.503 6.121 1.00 90.62 96 VAL A O 1
ATOM 742 N N . PRO A 1 97 ? -9.657 -1.558 6.307 1.00 92.06 97 PRO A N 1
ATOM 743 C CA . PRO A 1 97 ? -10.298 -2.517 5.422 1.00 92.06 97 PRO A CA 1
ATOM 744 C C . PRO A 1 97 ? -9.614 -2.513 4.061 1.00 92.06 97 PRO A C 1
ATOM 746 O O . PRO A 1 97 ? -9.426 -1.460 3.451 1.00 92.06 97 PRO A O 1
ATOM 749 N N . ALA A 1 98 ? -9.232 -3.690 3.590 1.00 95.00 98 ALA A N 1
ATOM 750 C CA . ALA A 1 98 ? -8.494 -3.836 2.354 1.00 95.00 98 ALA A CA 1
ATOM 751 C C . ALA A 1 98 ? -8.847 -5.149 1.665 1.00 95.00 98 ALA A C 1
ATOM 753 O O . ALA A 1 98 ? -9.328 -6.099 2.280 1.00 95.00 98 ALA A O 1
ATOM 754 N N . GLU A 1 99 ? -8.572 -5.193 0.371 1.00 95.19 99 GLU A N 1
ATOM 755 C CA . GLU A 1 99 ? -8.617 -6.397 -0.432 1.00 95.19 99 GLU A CA 1
ATOM 756 C C . GLU A 1 99 ? -7.189 -6.839 -0.757 1.00 95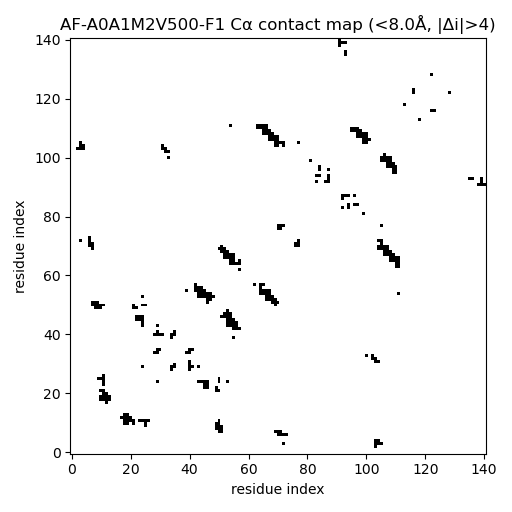.19 99 GLU A C 1
ATOM 758 O O . GLU A 1 99 ? -6.399 -6.066 -1.309 1.00 95.19 99 GLU A O 1
ATOM 763 N N . MET A 1 100 ? -6.866 -8.095 -0.447 1.00 95.69 100 MET A N 1
ATOM 764 C CA . MET A 1 100 ? -5.613 -8.719 -0.862 1.00 95.69 100 MET A CA 1
ATOM 765 C C . MET A 1 100 ? -5.771 -9.466 -2.181 1.00 95.69 100 MET A C 1
ATOM 767 O O . MET A 1 100 ? -6.712 -10.233 -2.381 1.00 95.69 100 MET A O 1
ATOM 771 N N . ILE A 1 101 ? -4.795 -9.282 -3.066 1.00 95.50 101 ILE A N 1
ATOM 772 C CA . ILE A 1 101 ? -4.648 -10.046 -4.301 1.00 95.50 101 ILE A CA 1
ATOM 773 C C . ILE A 1 101 ? -3.429 -10.949 -4.148 1.00 95.50 101 ILE A C 1
ATOM 775 O O . ILE A 1 101 ? -2.327 -10.451 -3.953 1.00 95.50 101 ILE A O 1
ATOM 779 N N . PHE A 1 102 ? -3.626 -12.261 -4.290 1.00 91.56 102 PHE A N 1
ATOM 780 C CA . PHE A 1 102 ? -2.548 -13.259 -4.233 1.00 91.56 102 PHE A CA 1
ATOM 781 C C . PHE A 1 102 ? -2.114 -13.774 -5.615 1.00 91.56 102 PHE A C 1
ATOM 783 O O . PHE A 1 102 ? -1.089 -14.438 -5.7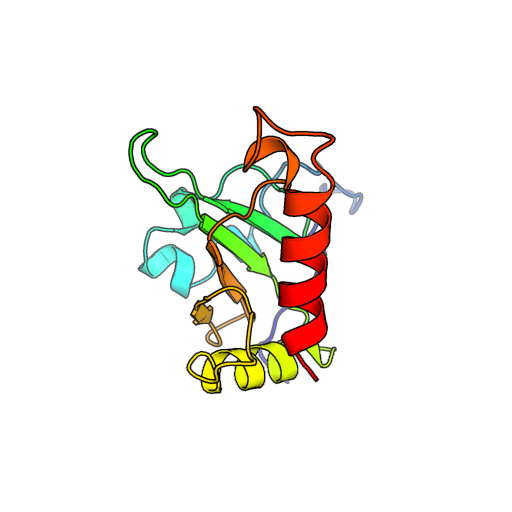35 1.00 91.56 102 PHE A O 1
ATOM 790 N N . THR A 1 103 ? -2.892 -13.508 -6.668 1.00 90.19 103 THR A N 1
ATOM 791 C CA . THR A 1 103 ? -2.562 -13.930 -8.037 1.00 90.19 103 THR A CA 1
ATOM 792 C C . THR A 1 103 ? -1.496 -13.017 -8.633 1.00 90.19 103 THR A C 1
ATOM 794 O O . THR A 1 103 ? -1.761 -11.835 -8.837 1.00 90.19 103 THR A O 1
ATOM 797 N N . GLY A 1 104 ? -0.335 -13.574 -8.979 1.00 88.38 104 GLY A N 1
ATOM 798 C CA . GLY A 1 104 ? 0.820 -12.799 -9.430 1.00 88.38 104 GLY A CA 1
ATOM 799 C C . GLY A 1 104 ? 1.676 -12.360 -8.244 1.00 88.38 104 GLY A C 1
ATOM 800 O O . GLY A 1 104 ? 2.002 -13.176 -7.383 1.00 88.38 104 GLY A O 1
ATOM 801 N N . HIS A 1 105 ? 2.052 -11.083 -8.198 1.00 93.94 105 HIS A N 1
ATOM 802 C CA . HIS A 1 105 ? 2.741 -10.526 -7.035 1.00 93.94 105 HIS A CA 1
ATOM 803 C C . HIS A 1 105 ? 1.706 -10.015 -6.023 1.00 93.94 105 HIS A C 1
ATOM 805 O O . HIS A 1 105 ? 0.713 -9.423 -6.442 1.00 93.94 105 HIS A O 1
ATOM 811 N N . PRO A 1 106 ? 1.893 -10.215 -4.708 1.00 95.75 106 PRO A N 1
ATOM 812 C CA . PRO A 1 106 ? 0.883 -9.827 -3.739 1.00 95.75 106 PRO A CA 1
ATOM 813 C C . PRO A 1 106 ? 0.669 -8.311 -3.710 1.00 95.75 106 PRO A C 1
ATOM 815 O O . PRO A 1 106 ? 1.607 -7.528 -3.541 1.00 95.75 106 PRO A O 1
ATOM 818 N N . LEU A 1 107 ? -0.590 -7.905 -3.851 1.00 96.88 107 LEU A N 1
ATOM 819 C CA . LEU A 1 107 ? -1.012 -6.509 -3.779 1.00 96.88 107 LEU A CA 1
ATOM 820 C C . LEU A 1 107 ? -2.070 -6.325 -2.694 1.00 96.88 107 LEU A C 1
ATOM 822 O O . LEU A 1 107 ? -2.862 -7.225 -2.417 1.00 96.88 107 LEU A O 1
ATOM 826 N N . LEU A 1 108 ? -2.118 -5.117 -2.143 1.00 97.00 108 LEU A N 1
ATOM 827 C CA . LEU A 1 108 ? -3.149 -4.668 -1.219 1.00 97.00 108 LEU A CA 1
ATOM 828 C C . LEU A 1 108 ? -3.879 -3.465 -1.819 1.00 97.00 108 LEU A C 1
ATOM 830 O O . LEU A 1 108 ? -3.261 -2.429 -2.072 1.00 97.00 108 LEU A O 1
ATOM 834 N N . ILE A 1 109 ? -5.184 -3.597 -2.046 1.00 95.88 109 ILE A N 1
ATOM 835 C CA . ILE A 1 109 ? -6.058 -2.500 -2.469 1.00 95.88 109 ILE A CA 1
ATOM 836 C C . ILE A 1 109 ? -6.820 -2.011 -1.245 1.00 95.88 109 ILE A C 1
ATOM 838 O O . ILE A 1 109 ? -7.550 -2.777 -0.626 1.00 95.88 109 ILE A O 1
ATOM 842 N N . MET A 1 110 ? -6.673 -0.739 -0.891 1.00 94.56 110 MET A N 1
ATOM 843 C CA . MET A 1 110 ? -7.300 -0.183 0.311 1.00 94.56 110 MET A CA 1
ATOM 844 C C . MET A 1 110 ? -7.747 1.264 0.096 1.00 94.56 110 MET A C 1
ATOM 846 O O . MET A 1 110 ? -7.248 1.929 -0.819 1.00 94.56 110 MET A O 1
ATOM 850 N N . PRO A 1 111 ? -8.670 1.789 0.918 1.00 92.00 111 PRO A N 1
ATOM 851 C CA . PRO A 1 111 ? -8.961 3.211 0.952 1.00 92.00 111 PRO A CA 1
ATOM 852 C C . PRO A 1 111 ? -7.690 4.023 1.206 1.00 92.00 111 PRO A C 1
ATOM 854 O O . PRO A 1 111 ? -6.832 3.661 2.013 1.00 92.00 111 PRO A O 1
ATOM 857 N N . LYS A 1 112 ? -7.576 5.157 0.525 1.00 89.25 112 LYS A N 1
ATOM 858 C CA . LYS A 1 112 ? -6.565 6.163 0.812 1.00 89.25 112 LYS A CA 1
ATOM 859 C C . LYS A 1 112 ? -6.927 6.826 2.137 1.00 89.25 112 LYS A C 1
ATOM 861 O O . LYS A 1 112 ? -7.954 7.495 2.230 1.00 89.25 112 LYS A O 1
ATOM 866 N N . LEU A 1 113 ? -6.062 6.674 3.132 1.00 85.25 113 LEU A N 1
ATOM 867 C CA . LEU A 1 113 ? -6.135 7.465 4.353 1.00 85.25 113 LEU A CA 1
ATOM 868 C C . LEU A 1 113 ? -5.321 8.744 4.177 1.00 85.25 113 LEU A C 1
ATOM 870 O O . LEU A 1 113 ? -4.164 8.703 3.756 1.00 85.25 113 LEU A O 1
ATOM 874 N N . ASP A 1 114 ? -5.946 9.873 4.487 1.00 79.69 114 ASP A N 1
ATOM 875 C CA . ASP A 1 114 ? -5.287 11.171 4.563 1.00 79.69 114 ASP A CA 1
ATOM 876 C C . ASP A 1 114 ? -4.861 11.469 6.005 1.00 79.69 114 ASP A C 1
ATOM 878 O O . ASP A 1 114 ? -5.290 10.812 6.956 1.00 79.69 114 ASP A O 1
ATOM 882 N N . ALA A 1 115 ? -3.967 12.440 6.172 1.00 73.19 115 ALA A N 1
ATOM 883 C CA . ALA A 1 115 ? -3.436 12.781 7.483 1.00 73.19 115 ALA A CA 1
ATOM 884 C C . ALA A 1 115 ? -4.546 13.255 8.444 1.00 73.19 115 ALA A C 1
ATOM 886 O O . ALA A 1 115 ? -5.536 13.859 8.032 1.00 73.19 115 ALA A O 1
ATOM 887 N N . VAL A 1 116 ? -4.370 13.008 9.745 1.00 70.31 116 VAL A N 1
ATOM 888 C CA . VAL A 1 116 ? -5.361 13.328 10.793 1.00 70.31 116 VAL A CA 1
ATOM 889 C C . VAL A 1 116 ? -5.793 14.799 10.757 1.00 70.31 116 VAL A C 1
ATOM 891 O O . VAL A 1 116 ? -6.973 15.107 10.899 1.00 70.31 116 VAL A O 1
ATOM 894 N N . ASN A 1 117 ? -4.859 15.715 10.504 1.00 66.81 117 ASN A N 1
ATOM 895 C CA . ASN A 1 117 ? -5.143 17.144 10.353 1.00 66.81 117 ASN A CA 1
ATOM 896 C C . ASN A 1 117 ? -6.020 17.461 9.126 1.00 66.81 117 ASN A C 1
ATOM 898 O O . ASN A 1 117 ? -6.754 18.444 9.146 1.00 66.81 117 ASN A O 1
ATOM 902 N N . CYS A 1 118 ? -5.983 16.635 8.078 1.00 67.50 118 CYS A N 1
ATOM 903 C CA . CYS A 1 118 ? -6.888 16.730 6.931 1.00 67.50 118 CYS A CA 1
ATOM 904 C C . CYS A 1 118 ? -8.281 16.163 7.242 1.00 67.50 118 CYS A C 1
ATOM 906 O O . CYS A 1 118 ? -9.260 16.620 6.657 1.00 67.50 118 CYS A O 1
ATOM 908 N N . ILE A 1 119 ? -8.379 15.202 8.167 1.00 69.06 119 ILE A N 1
ATOM 909 C CA . ILE A 1 119 ? -9.651 14.627 8.633 1.00 69.06 119 ILE A CA 1
ATOM 910 C C . ILE A 1 119 ? -10.360 15.589 9.603 1.00 69.06 119 ILE A C 1
ATOM 912 O O . ILE A 1 119 ? -11.580 15.734 9.551 1.00 69.06 119 ILE A O 1
ATOM 916 N N . TYR A 1 120 ? -9.600 16.311 10.436 1.00 70.50 120 TYR A N 1
ATOM 917 C CA . TYR A 1 120 ? -10.113 17.289 11.406 1.00 70.50 120 TYR A CA 1
ATOM 918 C C . TYR A 1 120 ? -9.621 18.722 11.122 1.00 70.50 120 TYR A C 1
ATOM 920 O O . TYR A 1 120 ? -9.000 19.349 11.987 1.00 70.50 120 TYR A O 1
ATOM 928 N N . PRO A 1 121 ? -9.931 19.304 9.945 1.00 66.75 121 PRO A N 1
ATOM 929 C CA . PRO A 1 121 ? -9.335 20.567 9.499 1.00 66.75 121 PRO A CA 1
ATOM 930 C C . PRO A 1 121 ? -9.701 21.769 10.381 1.00 66.75 121 PRO A C 1
ATOM 932 O O . PRO A 1 121 ? -8.992 22.768 10.392 1.00 66.75 121 PRO A O 1
ATOM 935 N N . GLN A 1 122 ? -10.797 21.677 11.140 1.00 74.00 122 GLN A N 1
ATOM 936 C CA . GLN A 1 122 ? -11.276 22.743 12.028 1.00 74.00 122 GLN A CA 1
ATOM 937 C C . GLN A 1 122 ? -10.765 22.613 13.473 1.00 74.00 122 GLN A C 1
ATOM 939 O O . GLN A 1 122 ? -11.114 23.434 14.320 1.00 74.00 122 GLN A O 1
ATOM 944 N N . ARG A 1 123 ? -10.006 21.556 13.799 1.00 73.12 123 ARG A N 1
ATOM 945 C CA . ARG A 1 123 ? -9.577 21.239 15.174 1.00 73.12 123 ARG A CA 1
ATOM 946 C C . ARG A 1 123 ? -8.142 20.682 15.256 1.00 73.12 123 ARG A C 1
ATOM 948 O O . ARG A 1 123 ? -7.946 19.658 15.908 1.00 73.12 123 ARG A O 1
ATOM 955 N N . PRO A 1 124 ? -7.138 21.332 14.639 1.00 65.38 124 PRO A N 1
ATOM 956 C CA . PRO A 1 124 ? -5.775 20.796 14.573 1.00 65.38 124 PRO A CA 1
ATOM 957 C C . PRO A 1 124 ? -5.116 20.596 15.951 1.00 65.38 124 PRO A C 1
ATOM 959 O O . PRO A 1 124 ? -4.365 19.642 16.114 1.00 65.38 124 PRO A O 1
ATOM 962 N N . ASP A 1 125 ? -5.461 21.420 16.949 1.00 73.8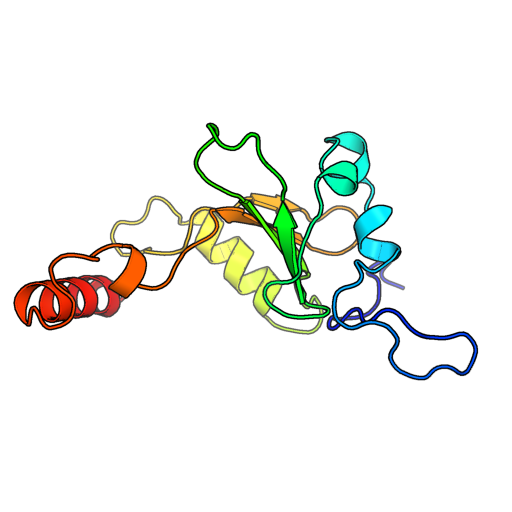1 125 ASP A N 1
ATOM 963 C CA . ASP A 1 125 ? -4.856 21.395 18.296 1.00 73.81 125 ASP A CA 1
ATOM 964 C C . ASP A 1 125 ? -5.811 20.870 19.385 1.00 73.81 125 ASP A C 1
ATOM 966 O O . ASP A 1 125 ? -5.653 21.134 20.579 1.00 73.81 125 ASP A O 1
ATOM 970 N N . SER A 1 126 ? -6.872 20.162 18.992 1.00 82.88 126 SER A N 1
ATOM 971 C CA . SER A 1 126 ? -7.866 19.678 19.947 1.00 82.88 126 SER A CA 1
ATOM 972 C C . SER A 1 126 ? -7.343 18.474 20.730 1.00 82.88 126 SER A C 1
ATOM 974 O O . SER A 1 126 ? -7.258 17.363 20.209 1.00 82.88 126 SER A O 1
ATOM 976 N N . LEU A 1 127 ? -7.072 18.684 22.022 1.00 83.44 127 LEU A N 1
ATOM 977 C CA . LEU A 1 127 ? -6.679 17.614 22.944 1.00 83.44 127 LEU A CA 1
ATOM 978 C C . LEU A 1 127 ? -7.702 16.474 23.002 1.00 83.44 127 LEU A C 1
ATOM 980 O O . LEU A 1 127 ? -7.300 15.327 23.141 1.00 83.44 127 LEU A O 1
ATOM 984 N N . SER A 1 128 ? -9.002 16.757 22.864 1.00 84.25 128 SER A N 1
ATOM 985 C CA . SER A 1 128 ? -10.019 15.700 22.848 1.00 84.25 128 SER A CA 1
ATOM 986 C C . SER A 1 128 ? -9.885 14.806 21.616 1.00 84.25 128 SER A C 1
ATOM 988 O O . SER A 1 128 ? -9.882 13.594 21.762 1.00 84.25 128 SER A O 1
ATOM 990 N N . VAL A 1 129 ? -9.669 15.383 20.425 1.00 82.19 129 VAL A N 1
ATOM 991 C CA . VAL A 1 129 ? -9.429 14.600 19.196 1.00 82.19 129 VAL A CA 1
ATOM 992 C C . VAL A 1 129 ? -8.166 13.752 19.334 1.00 82.19 129 VAL A C 1
ATOM 994 O O . VAL A 1 129 ? -8.159 12.585 18.956 1.00 82.19 129 VAL A O 1
ATOM 997 N N . PHE A 1 130 ? -7.101 14.319 19.905 1.00 83.38 130 PHE A N 1
ATOM 998 C CA . PHE A 1 130 ? -5.874 13.572 20.164 1.00 83.38 130 PHE A CA 1
ATOM 999 C C . PHE A 1 130 ? -6.113 12.394 21.118 1.00 83.38 130 PHE A C 1
ATOM 1001 O O . PHE A 1 130 ? -5.711 11.273 20.821 1.00 83.38 130 PHE A O 1
ATOM 1008 N N . VAL A 1 131 ? -6.795 12.633 22.240 1.00 86.06 131 VAL A N 1
ATOM 1009 C CA . VAL A 1 131 ? -7.113 11.603 23.236 1.00 86.06 131 VAL A CA 1
ATOM 1010 C C . VAL A 1 131 ? -7.993 10.502 22.637 1.00 86.06 131 VAL A C 1
ATOM 1012 O O . VAL A 1 131 ? -7.703 9.329 22.852 1.00 86.06 131 VAL A O 1
ATOM 1015 N N . ASP A 1 132 ? -8.991 10.851 21.826 1.00 84.19 132 ASP A N 1
ATOM 1016 C CA . ASP A 1 132 ? -9.855 9.878 21.147 1.00 84.19 132 ASP A CA 1
ATOM 1017 C C . ASP A 1 132 ? -9.057 8.980 20.185 1.00 84.19 132 ASP A C 1
ATOM 1019 O O . ASP A 1 132 ? -9.258 7.766 20.158 1.00 84.19 132 ASP A O 1
ATOM 1023 N N . ILE A 1 133 ? -8.104 9.545 19.432 1.00 83.44 133 ILE A N 1
ATOM 1024 C CA . ILE A 1 133 ? -7.206 8.768 18.559 1.00 83.44 133 ILE A CA 1
ATOM 1025 C C . ILE A 1 133 ? -6.302 7.853 19.388 1.00 83.44 133 ILE A C 1
ATOM 1027 O O . ILE A 1 133 ? -6.116 6.691 19.034 1.00 83.44 133 ILE A O 1
ATOM 1031 N N . MET A 1 134 ? -5.753 8.349 20.502 1.00 85.12 134 MET A N 1
ATOM 1032 C CA . MET A 1 134 ? -4.940 7.529 21.403 1.00 85.12 134 MET A CA 1
ATOM 1033 C C . MET A 1 134 ? -5.741 6.351 21.963 1.00 85.12 134 MET A C 1
ATOM 1035 O O . MET A 1 134 ? -5.216 5.242 21.994 1.00 85.12 134 MET A O 1
ATOM 1039 N N . PHE A 1 135 ? -7.006 6.555 22.344 1.00 84.75 135 PHE A N 1
ATOM 1040 C CA . PHE A 1 135 ? -7.873 5.464 22.790 1.00 84.75 135 PHE A CA 1
ATOM 1041 C C . PHE A 1 135 ? -8.109 4.432 21.686 1.00 84.75 135 PHE A C 1
ATOM 1043 O O . PHE A 1 135 ? -7.877 3.250 21.924 1.00 84.75 135 PHE A O 1
ATOM 1050 N N . GLN A 1 136 ? -8.435 4.865 20.466 1.00 81.31 136 GLN A N 1
ATOM 1051 C CA . GLN A 1 136 ? -8.608 3.953 19.326 1.00 81.31 136 GLN A CA 1
ATOM 1052 C C . GLN A 1 136 ? -7.334 3.156 18.997 1.00 81.31 136 GLN A C 1
ATOM 1054 O O . GLN A 1 136 ? -7.413 2.017 18.552 1.00 81.31 136 GLN A O 1
ATOM 1059 N N . MET A 1 137 ? -6.142 3.718 19.219 1.00 79.31 137 MET A N 1
ATOM 1060 C CA . MET A 1 137 ? -4.888 2.975 19.034 1.00 79.31 137 MET A CA 1
ATOM 1061 C C . MET A 1 137 ? -4.605 1.977 20.165 1.00 79.31 137 MET A C 1
ATOM 1063 O O . MET A 1 137 ? -3.966 0.955 19.925 1.00 79.31 137 MET A O 1
ATOM 1067 N N . VAL A 1 138 ? -5.028 2.278 21.397 1.00 77.81 138 VAL A N 1
ATOM 1068 C CA . VAL A 1 138 ? -4.747 1.459 22.592 1.00 77.81 138 VAL A CA 1
ATOM 1069 C C . VAL A 1 138 ? -5.755 0.323 22.775 1.00 77.81 138 VAL A C 1
ATOM 1071 O O . VAL A 1 138 ? -5.391 -0.708 23.335 1.00 77.81 138 VAL A O 1
ATOM 1074 N N . GLU A 1 139 ? -6.980 0.448 22.260 1.00 71.38 139 GLU A N 1
ATOM 1075 C CA . GLU A 1 139 ? -7.989 -0.630 22.268 1.00 71.38 139 GLU A CA 1
ATOM 1076 C C . GLU A 1 139 ? -7.539 -1.914 21.530 1.00 71.38 139 GLU A C 1
ATOM 1078 O O . GLU A 1 139 ? -8.181 -2.951 21.656 1.00 71.38 139 GLU A O 1
ATOM 1083 N N . VAL A 1 140 ? -6.390 -1.887 20.840 1.00 57.62 140 VAL A N 1
ATOM 1084 C CA . VAL A 1 140 ? -5.745 -3.027 20.154 1.00 57.62 140 VAL A CA 1
ATOM 1085 C C . VAL A 1 140 ? -5.161 -4.093 21.116 1.00 57.62 140 VAL A C 1
ATOM 1087 O O . VAL A 1 140 ? -4.684 -5.129 20.651 1.00 57.62 140 VAL A O 1
ATOM 1090 N N . ALA A 1 141 ? -5.176 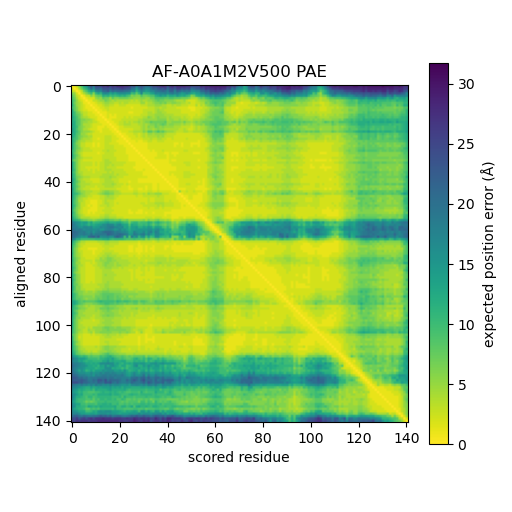-3.879 22.439 1.00 42.88 141 ALA A N 1
ATOM 1091 C CA . ALA A 1 141 ? -4.589 -4.798 23.432 1.00 42.88 141 ALA A CA 1
ATOM 1092 C C . ALA A 1 141 ? -5.480 -5.994 23.823 1.00 42.88 141 ALA A C 1
ATOM 1094 O O . ALA A 1 141 ? -6.717 -5.830 23.948 1.00 42.88 141 ALA A O 1
#

Secondary structure (DSSP, 8-state):
-----PPSP---B-TTSSB--TTSPPHHHHT-HHHHHTT-GGGEEEEEETTTEEEE---TT--S-EEEEE--TTSTHHHHHHHHHHTTTSTT--PPP-EEE-SSS-EEEEEPPPPHHHHSTT-TT-HHHHHHHHHHHHTT-

pLDDT: mean 86.51, std 11.85, range [39.19, 97.12]

Foldseek 3Di:
DDLADAFDLQFDADPVRHGDDQQDDHPCQLVVPVCVVVVQSVQWGGAPGRSFKTWGDDDPVDPQTKMKGQHGPVDCRVVVVVVLQVPVVDPLRPDFNWDWDPPHGIMIMGGDDDDPCVVVVPCNPDPVSVVVVVVNNVSND

Nearest PDB structures (foldseek):
  6q4a-assembly1_A  TM=5.211E-01  e=1.701E-01  Homo sapiens
  6fni-assembly1_A  TM=5.098E-01  e=3.715E-01  Homo sapiens
  2idl-assembly1_A  TM=3.119E-01  e=9.863E-01  Streptococcus pneumoniae TIGR4
  4oo3-assembly1_A  TM=3.304E-01  e=2.154E+00  Parabacteroides merdae ATCC 43184

Organism: Trametes pubescens (NCBI:txid154538)